Protein AF-A0A946CLF3-F1 (afdb_monomer)

Structure (mmCIF, N/CA/C/O backbone):
data_AF-A0A946CLF3-F1
#
_entry.id   AF-A0A946CLF3-F1
#
loop_
_atom_site.group_PDB
_atom_site.id
_atom_site.type_symbol
_atom_site.label_atom_id
_atom_site.label_alt_id
_atom_site.label_comp_id
_atom_site.label_asym_id
_atom_site.label_entity_id
_atom_site.label_seq_id
_atom_site.pdbx_PDB_ins_code
_atom_site.Cartn_x
_atom_site.Cartn_y
_atom_site.Cartn_z
_atom_site.occupancy
_atom_site.B_iso_or_equiv
_atom_site.auth_seq_id
_atom_site.auth_comp_id
_atom_site.auth_asym_id
_atom_site.auth_atom_id
_atom_site.pdbx_PDB_model_num
ATOM 1 N N . MET A 1 1 ? -11.261 19.777 4.258 1.00 70.88 1 MET A N 1
ATOM 2 C CA . MET A 1 1 ? -11.005 19.186 2.929 1.00 70.88 1 MET A CA 1
ATOM 3 C C . MET A 1 1 ? -12.238 18.386 2.563 1.00 70.88 1 MET A C 1
ATOM 5 O O . MET A 1 1 ? -12.660 17.582 3.383 1.00 70.88 1 MET A O 1
ATOM 9 N N . THR A 1 2 ? -12.860 18.661 1.422 1.00 87.44 2 THR A N 1
ATOM 10 C CA . THR A 1 2 ? -14.022 17.900 0.941 1.00 87.44 2 THR A CA 1
ATOM 11 C C . THR A 1 2 ? -13.512 16.938 -0.123 1.00 87.44 2 THR A C 1
ATOM 13 O O . THR A 1 2 ? -12.986 17.387 -1.139 1.00 87.44 2 THR A O 1
ATOM 16 N N . TYR A 1 3 ? -13.597 15.635 0.131 1.00 90.44 3 TYR A N 1
ATOM 17 C CA . TYR A 1 3 ? -13.205 14.604 -0.831 1.00 90.44 3 TYR A CA 1
ATOM 18 C C . TYR A 1 3 ? -14.417 14.191 -1.664 1.00 90.44 3 TYR A C 1
ATOM 20 O O . TYR A 1 3 ? -15.525 14.137 -1.133 1.00 90.44 3 TYR A O 1
ATOM 28 N N . ALA A 1 4 ? -14.209 13.899 -2.951 1.00 93.50 4 ALA A N 1
ATOM 29 C CA . ALA A 1 4 ? -15.289 13.481 -3.849 1.00 93.50 4 ALA A CA 1
ATOM 30 C C . ALA A 1 4 ? -15.969 12.179 -3.381 1.00 93.50 4 ALA A C 1
ATOM 32 O O . ALA A 1 4 ? -17.188 12.090 -3.449 1.00 93.50 4 ALA A O 1
ATOM 33 N N . ASN A 1 5 ? -15.190 11.232 -2.840 1.00 94.00 5 ASN A N 1
ATOM 34 C CA . ASN A 1 5 ? -15.658 9.969 -2.256 1.00 94.00 5 ASN A CA 1
ATOM 35 C C . ASN A 1 5 ? -14.987 9.769 -0.889 1.00 94.00 5 ASN A C 1
ATOM 37 O O . ASN A 1 5 ? -13.939 9.133 -0.775 1.00 94.00 5 ASN A O 1
ATOM 41 N N . ALA A 1 6 ? -15.520 10.416 0.149 1.00 92.94 6 ALA A N 1
ATOM 42 C CA . ALA A 1 6 ? -14.920 10.380 1.487 1.00 92.94 6 ALA A CA 1
ATOM 43 C C . ALA A 1 6 ? -14.954 8.981 2.133 1.00 92.94 6 ALA A C 1
ATOM 45 O O . ALA A 1 6 ? -14.118 8.680 2.975 1.00 92.94 6 ALA A O 1
ATOM 46 N N . ASP A 1 7 ? -15.893 8.136 1.717 1.00 93.88 7 ASP A N 1
ATOM 47 C CA . ASP A 1 7 ? -16.050 6.731 2.101 1.00 93.88 7 ASP A CA 1
ATOM 48 C C . ASP A 1 7 ? -14.938 5.815 1.566 1.00 93.88 7 ASP A C 1
ATOM 50 O O . ASP A 1 7 ? -14.709 4.744 2.117 1.00 93.88 7 ASP A O 1
ATOM 54 N N . SER A 1 8 ? -14.212 6.246 0.530 1.00 95.12 8 SER A N 1
ATOM 55 C CA . SER A 1 8 ? -13.049 5.523 -0.007 1.00 95.12 8 SER A CA 1
ATOM 56 C C . SER A 1 8 ?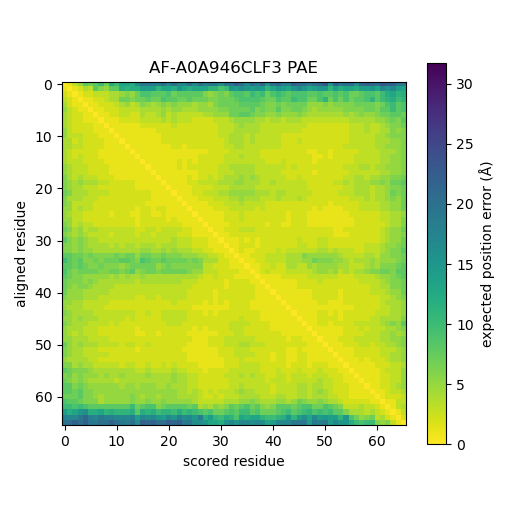 -11.750 5.792 0.766 1.00 95.12 8 SER A C 1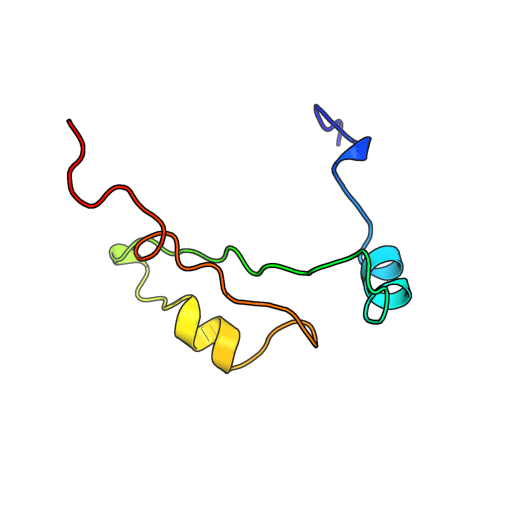
ATOM 58 O O . SER A 1 8 ? -10.700 5.268 0.400 1.00 95.12 8 SER A O 1
ATOM 60 N N . LEU A 1 9 ? -11.788 6.634 1.803 1.00 95.75 9 LEU A N 1
ATOM 61 C CA . LEU A 1 9 ? -10.631 6.968 2.627 1.00 95.75 9 LEU A CA 1
ATOM 62 C C . LEU A 1 9 ? -10.807 6.412 4.036 1.00 95.75 9 LEU A C 1
ATOM 64 O O . LEU A 1 9 ? -11.858 6.546 4.658 1.00 95.75 9 LEU A O 1
ATOM 68 N N . VAL A 1 10 ? -9.727 5.855 4.568 1.00 96.25 10 VAL A N 1
ATOM 69 C CA . VAL A 1 10 ? -9.648 5.352 5.939 1.00 96.25 10 VAL A CA 1
ATOM 70 C C . VAL A 1 10 ? -8.543 6.079 6.697 1.00 96.25 10 VAL A C 1
ATOM 72 O O . VAL A 1 10 ? -7.623 6.645 6.105 1.00 96.25 10 VAL A O 1
ATOM 75 N N . SER A 1 11 ? -8.643 6.107 8.024 1.00 96.69 11 SER A N 1
ATOM 76 C CA . SER A 1 11 ? -7.602 6.686 8.875 1.00 96.69 11 SER A CA 1
ATOM 77 C C . SER A 1 11 ? -6.437 5.712 9.067 1.00 96.69 11 SER A C 1
ATOM 79 O O . SER A 1 11 ? -6.579 4.503 8.897 1.00 96.69 11 SER A O 1
ATOM 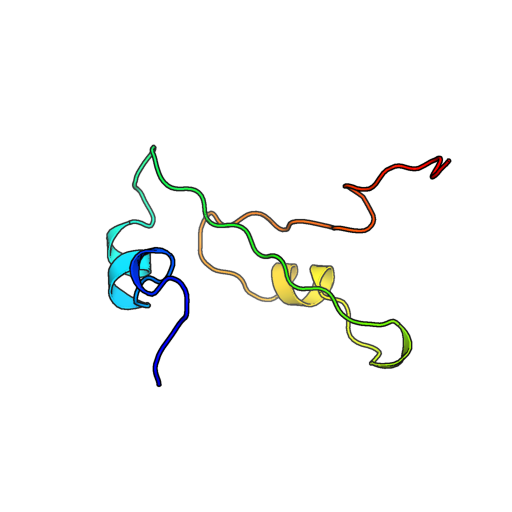81 N N . THR A 1 12 ? -5.287 6.223 9.507 1.00 97.12 12 THR A N 1
ATOM 82 C CA . THR A 1 12 ? -4.146 5.375 9.891 1.00 97.12 12 THR A CA 1
ATOM 83 C C . THR A 1 12 ? -4.473 4.452 11.066 1.00 97.12 12 THR A C 1
ATOM 85 O O . THR A 1 12 ? -3.985 3.328 11.105 1.00 97.12 12 THR A O 1
ATOM 88 N N . ALA A 1 13 ? -5.329 4.897 11.994 1.00 98.25 13 ALA A N 1
ATOM 89 C CA . ALA A 1 13 ? -5.815 4.068 13.096 1.00 98.25 13 ALA A CA 1
ATOM 90 C C . ALA A 1 13 ? -6.643 2.881 12.583 1.00 98.25 13 ALA A C 1
ATOM 92 O O . ALA A 1 13 ? -6.408 1.755 12.999 1.00 98.25 13 ALA A O 1
ATOM 93 N N . TRP A 1 14 ? -7.533 3.116 11.612 1.00 97.94 14 TRP A N 1
ATOM 94 C CA . TRP A 1 14 ? -8.294 2.034 10.988 1.00 97.94 14 TRP A CA 1
ATOM 95 C C . TRP A 1 14 ? -7.365 1.001 10.344 1.00 97.94 14 TRP A C 1
ATOM 97 O O . TRP A 1 14 ? -7.555 -0.190 10.551 1.00 97.94 14 TRP A O 1
ATOM 107 N N . VAL A 1 15 ? -6.323 1.438 9.626 1.00 97.62 15 VAL A N 1
ATOM 108 C CA . VAL A 1 15 ? -5.347 0.514 9.023 1.00 97.62 15 VAL A CA 1
ATOM 109 C C . VAL A 1 15 ? -4.641 -0.321 10.092 1.00 97.62 15 VAL A C 1
ATOM 111 O O . VAL A 1 15 ? -4.543 -1.534 9.936 1.00 97.62 15 VAL A O 1
ATOM 114 N N . ALA A 1 16 ? -4.191 0.303 11.185 1.00 97.44 16 ALA A N 1
ATOM 115 C CA . ALA A 1 16 ? -3.540 -0.400 12.291 1.00 97.44 16 ALA A CA 1
ATOM 116 C C . ALA A 1 16 ? -4.450 -1.467 12.927 1.00 97.44 16 ALA A C 1
ATOM 118 O O . ALA A 1 16 ? -3.978 -2.560 13.232 1.00 97.44 16 ALA A O 1
ATOM 119 N N . ASP A 1 17 ? -5.748 -1.181 13.057 1.00 98.12 17 ASP A N 1
ATOM 120 C CA . ASP A 1 17 ? -6.739 -2.110 13.614 1.00 98.12 17 ASP A CA 1
ATOM 121 C C . ASP A 1 17 ? -7.077 -3.287 12.671 1.00 98.12 17 ASP A C 1
ATOM 123 O O . ASP A 1 17 ? -7.640 -4.283 13.123 1.00 98.12 17 ASP A O 1
ATOM 127 N N . HIS A 1 18 ? -6.741 -3.197 11.377 1.00 97.88 18 HIS A N 1
ATOM 128 C CA . HIS A 1 18 ? -7.108 -4.187 10.349 1.00 97.88 18 HIS A CA 1
ATOM 129 C C . HIS A 1 18 ? -5.902 -4.891 9.702 1.00 97.88 18 HIS A C 1
ATOM 131 O O . HIS A 1 18 ? -6.071 -5.566 8.686 1.00 97.88 18 HIS A O 1
ATOM 137 N N . LEU A 1 19 ? -4.693 -4.780 10.270 1.00 97.19 19 LEU A N 1
ATOM 138 C CA . LEU A 1 19 ? -3.486 -5.416 9.710 1.00 97.19 19 LEU A CA 1
ATOM 139 C C . LEU A 1 19 ? -3.625 -6.939 9.541 1.00 97.19 19 LEU A C 1
ATOM 141 O O . LEU A 1 19 ? -3.104 -7.497 8.578 1.00 97.19 19 LEU A O 1
ATOM 145 N N . ASP A 1 20 ? -4.363 -7.591 10.442 1.00 96.25 20 ASP A N 1
ATOM 146 C CA . ASP A 1 20 ? -4.571 -9.043 10.445 1.00 96.25 20 ASP A CA 1
ATOM 147 C C . ASP A 1 20 ? -5.938 -9.472 9.866 1.00 96.25 20 ASP A C 1
ATOM 149 O O . ASP A 1 20 ? -6.291 -10.654 9.917 1.00 96.25 20 ASP A O 1
ATOM 153 N N . ASP A 1 21 ? -6.737 -8.546 9.316 1.00 97.75 21 ASP A N 1
ATOM 154 C CA . ASP A 1 21 ? -8.052 -8.880 8.754 1.00 97.75 21 ASP A CA 1
ATOM 155 C C . ASP A 1 21 ? -7.887 -9.677 7.441 1.00 97.75 21 ASP A C 1
ATOM 157 O O . ASP A 1 21 ? -7.317 -9.175 6.465 1.00 97.75 21 ASP A O 1
ATOM 161 N N . PRO A 1 22 ? -8.401 -10.921 7.346 1.00 96.75 22 PRO A N 1
ATOM 162 C CA . PRO A 1 22 ? -8.281 -11.727 6.132 1.00 96.75 22 PRO A CA 1
ATOM 163 C C . PRO A 1 22 ? -9.012 -11.133 4.918 1.00 96.75 22 PRO A C 1
ATOM 165 O O . PRO A 1 22 ? -8.703 -11.524 3.792 1.00 96.75 22 PRO A O 1
ATOM 168 N N . ASN A 1 23 ? -9.950 -10.207 5.126 1.00 97.62 23 ASN A N 1
ATOM 169 C CA . ASN A 1 23 ? -10.700 -9.525 4.071 1.00 97.62 23 ASN A CA 1
ATOM 170 C C . ASN A 1 23 ? -10.037 -8.219 3.616 1.00 97.62 23 ASN A C 1
ATOM 172 O O . ASN A 1 23 ? -10.512 -7.602 2.663 1.00 97.62 23 ASN A O 1
ATOM 176 N N . VAL A 1 24 ? -8.949 -7.796 4.2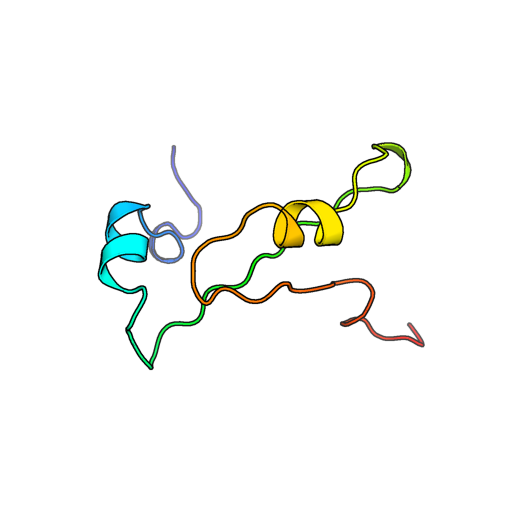70 1.00 97.12 24 VAL A N 1
ATOM 177 C CA . VAL A 1 24 ? -8.212 -6.575 3.936 1.00 97.12 24 VAL A CA 1
ATOM 178 C C . VAL A 1 24 ? -6.833 -6.939 3.391 1.00 97.12 24 VAL A C 1
ATOM 180 O O . VAL A 1 24 ? -6.126 -7.814 3.897 1.00 97.12 24 VAL A O 1
ATOM 183 N N . ARG A 1 25 ? -6.436 -6.266 2.310 1.00 96.94 25 ARG A N 1
ATOM 184 C CA . ARG A 1 25 ? -5.083 -6.340 1.755 1.00 96.94 25 ARG A CA 1
ATOM 185 C C . ARG A 1 25 ? -4.575 -4.937 1.497 1.00 96.94 25 ARG A C 1
ATOM 187 O O . ARG A 1 25 ? -5.272 -4.124 0.897 1.00 96.94 25 ARG A O 1
ATOM 194 N N . ILE A 1 26 ? -3.362 -4.676 1.968 1.00 97.44 26 ILE A N 1
ATOM 195 C CA . ILE A 1 26 ? -2.694 -3.390 1.809 1.00 97.44 26 ILE A CA 1
ATOM 196 C C . ILE A 1 26 ? -1.799 -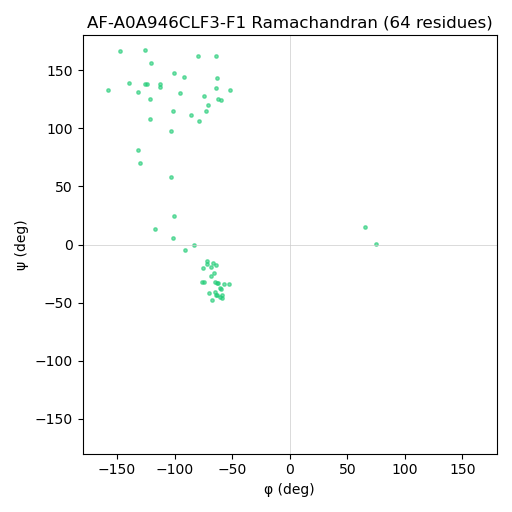3.488 0.584 1.00 97.44 26 ILE A C 1
ATOM 198 O O . ILE A 1 26 ? -1.032 -4.437 0.439 1.00 97.44 26 ILE A O 1
ATOM 202 N N . ILE A 1 27 ? -1.919 -2.508 -0.301 1.00 97.31 27 ILE A N 1
ATOM 203 C CA . ILE A 1 27 ? -1.129 -2.423 -1.519 1.00 97.31 27 ILE A CA 1
ATOM 204 C C . ILE A 1 27 ? -0.367 -1.105 -1.487 1.00 97.31 27 ILE A C 1
ATOM 206 O O . ILE A 1 27 ? -0.972 -0.044 -1.329 1.00 97.31 27 ILE A O 1
ATOM 210 N N . ASP A 1 28 ? 0.950 -1.178 -1.631 1.00 97.31 28 ASP A N 1
ATOM 211 C CA . ASP A 1 28 ? 1.788 -0.011 -1.862 1.00 97.31 28 ASP A CA 1
ATOM 212 C C . ASP A 1 28 ? 1.819 0.279 -3.365 1.00 97.31 28 ASP A C 1
ATOM 214 O O . ASP A 1 28 ? 2.334 -0.518 -4.146 1.00 97.31 28 ASP A O 1
ATOM 218 N N . GLY A 1 29 ? 1.211 1.394 -3.767 1.00 95.50 29 GLY A N 1
ATOM 219 C CA . GLY A 1 29 ? 1.150 1.849 -5.158 1.00 95.50 29 GLY A CA 1
ATOM 220 C C . GLY A 1 29 ? 2.158 2.950 -5.481 1.00 95.50 29 GLY A C 1
ATOM 221 O O . GLY A 1 29 ? 1.885 3.779 -6.350 1.00 95.50 29 GLY A O 1
ATOM 222 N N . SER A 1 30 ? 3.262 3.040 -4.736 1.00 94.81 30 SER A N 1
ATOM 223 C CA . SER A 1 30 ? 4.285 4.060 -4.956 1.00 94.81 30 SER A CA 1
ATOM 224 C C . SER A 1 30 ? 4.917 3.920 -6.340 1.00 94.81 30 SER A C 1
ATOM 226 O O . SER A 1 30 ? 5.455 2.879 -6.703 1.00 94.81 30 SER A O 1
ATOM 228 N N . TYR A 1 31 ? 4.891 5.009 -7.104 1.00 94.25 31 TYR A N 1
ATOM 229 C CA . TYR A 1 31 ? 5.541 5.113 -8.403 1.00 94.25 31 TYR A CA 1
ATOM 230 C C . TYR A 1 31 ? 6.193 6.480 -8.545 1.00 94.25 31 TYR A C 1
ATOM 232 O O . TYR A 1 31 ? 5.603 7.504 -8.189 1.00 94.25 31 TYR A O 1
ATOM 240 N N . HIS A 1 32 ? 7.395 6.502 -9.113 1.00 93.81 32 HIS A N 1
ATOM 241 C CA . HIS A 1 32 ? 8.151 7.726 -9.332 1.00 93.81 32 HIS A CA 1
ATOM 242 C C . HIS A 1 32 ? 8.542 7.848 -10.800 1.00 93.81 32 HIS A C 1
ATOM 244 O O . HIS A 1 32 ? 8.994 6.892 -11.422 1.00 93.81 32 HIS A O 1
ATOM 250 N N . LEU A 1 33 ? 8.422 9.056 -11.355 1.00 92.62 33 LEU A N 1
ATOM 251 C CA . LEU A 1 33 ? 8.947 9.338 -12.691 1.00 92.62 33 LEU A CA 1
ATOM 252 C C . LEU A 1 33 ? 10.472 9.176 -12.698 1.00 92.62 33 LEU A C 1
ATOM 254 O O . LEU A 1 33 ? 11.142 9.624 -11.765 1.00 92.62 33 LEU A O 1
ATOM 258 N N . ALA A 1 34 ? 11.034 8.659 -13.793 1.00 89.38 34 ALA A N 1
ATOM 259 C CA . ALA A 1 34 ? 12.474 8.403 -13.919 1.00 89.38 34 ALA A CA 1
ATOM 260 C C . ALA A 1 34 ? 13.360 9.623 -13.587 1.00 89.38 34 ALA A C 1
ATOM 262 O O . ALA A 1 34 ? 14.431 9.486 -13.001 1.00 89.38 34 ALA A O 1
ATOM 263 N N . ALA A 1 35 ? 12.895 10.837 -13.902 1.00 94.94 35 ALA A N 1
ATOM 264 C CA . ALA A 1 35 ? 13.625 12.078 -13.634 1.00 94.94 35 ALA A CA 1
ATOM 265 C C . ALA A 1 35 ? 13.788 12.410 -12.136 1.00 94.94 35 ALA A C 1
ATOM 267 O O . ALA A 1 35 ? 14.605 13.257 -11.787 1.00 94.94 35 ALA A O 1
ATOM 268 N N . THR A 1 36 ? 13.015 11.774 -11.252 1.00 94.81 36 THR A N 1
ATOM 269 C CA . THR A 1 36 ? 13.110 11.985 -9.799 1.00 94.81 36 THR A CA 1
ATOM 270 C C . THR A 1 36 ? 14.333 11.309 -9.178 1.00 94.81 36 THR A C 1
ATOM 272 O O . THR A 1 36 ? 14.728 11.689 -8.079 1.00 94.81 36 THR A O 1
ATOM 275 N N . GLY A 1 37 ? 14.920 10.310 -9.853 1.00 94.00 37 GLY A N 1
ATOM 276 C CA . GLY A 1 37 ? 16.003 9.489 -9.304 1.00 94.00 37 GLY A CA 1
ATOM 277 C C . GLY A 1 37 ? 15.594 8.628 -8.103 1.00 94.00 37 GLY A C 1
ATOM 278 O O . GLY A 1 37 ? 16.470 8.155 -7.383 1.00 94.00 37 GLY A O 1
ATOM 279 N N . ARG A 1 38 ? 14.288 8.452 -7.864 1.00 95.56 38 ARG A N 1
ATOM 280 C CA . ARG A 1 38 ? 13.736 7.615 -6.794 1.00 95.56 38 ARG A CA 1
ATOM 281 C C . ARG A 1 38 ? 13.275 6.276 -7.351 1.00 95.56 38 ARG A C 1
ATOM 283 O O . ARG A 1 38 ? 12.794 6.209 -8.479 1.00 95.56 38 ARG A O 1
ATOM 290 N N . ASP A 1 39 ? 13.388 5.240 -6.533 1.00 94.06 39 ASP A N 1
ATOM 291 C CA . ASP A 1 39 ? 12.976 3.878 -6.860 1.00 94.06 39 ASP A CA 1
ATOM 292 C C . ASP A 1 39 ? 11.926 3.431 -5.837 1.00 94.06 39 ASP A C 1
ATOM 294 O O . ASP A 1 39 ? 12.241 3.205 -4.670 1.00 94.06 39 ASP A O 1
ATOM 298 N N . GLY A 1 40 ? 10.665 3.346 -6.274 1.00 93.75 40 GLY A N 1
ATOM 299 C CA . GLY A 1 40 ? 9.547 2.984 -5.398 1.00 93.75 40 GLY A CA 1
ATOM 300 C C . GLY A 1 40 ? 9.675 1.567 -4.840 1.00 93.75 40 GLY A C 1
ATOM 301 O O . GLY A 1 40 ? 9.339 1.333 -3.680 1.00 93.75 40 GLY A O 1
ATOM 302 N N . LYS A 1 41 ? 10.254 0.640 -5.614 1.00 94.69 41 LYS A N 1
ATOM 303 C CA . 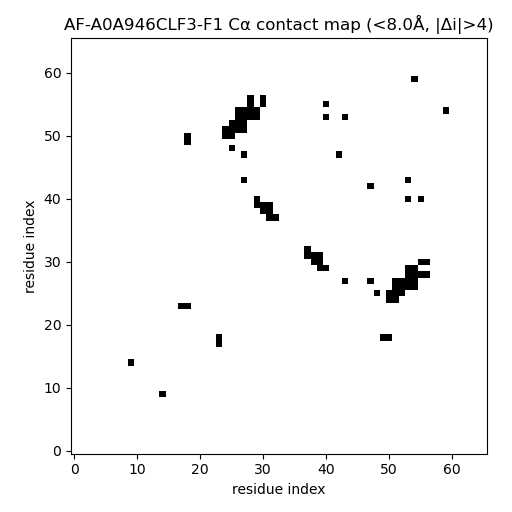LYS A 1 41 ? 10.480 -0.734 -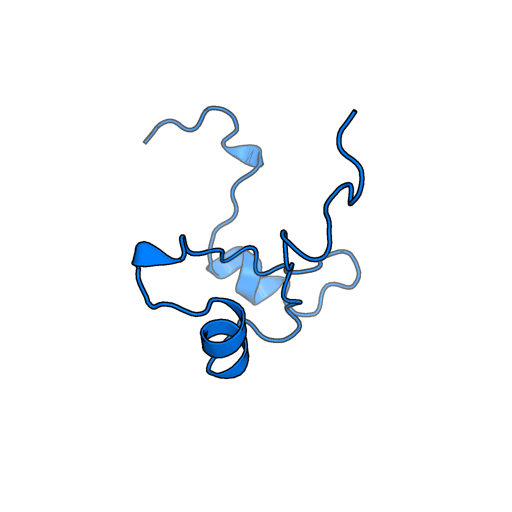5.164 1.00 94.69 41 LYS A CA 1
ATOM 304 C C . LYS A 1 41 ? 11.558 -0.786 -4.088 1.00 94.69 41 LYS A C 1
ATOM 306 O O . LYS A 1 41 ? 11.393 -1.508 -3.107 1.00 94.69 41 LYS A O 1
ATOM 311 N N . ALA A 1 42 ? 12.637 -0.025 -4.258 1.00 96.31 42 ALA A N 1
ATOM 312 C CA . ALA A 1 42 ? 13.690 0.070 -3.251 1.00 96.31 42 ALA A CA 1
ATOM 313 C C . ALA A 1 42 ? 13.182 0.714 -1.949 1.00 96.31 42 ALA A C 1
ATOM 315 O O . ALA A 1 42 ? 13.497 0.224 -0.869 1.00 96.31 42 ALA A O 1
ATOM 316 N N . GLU A 1 43 ? 12.361 1.765 -2.043 1.00 97.12 43 GLU A N 1
ATOM 317 C CA . GLU A 1 43 ? 11.738 2.417 -0.879 1.00 97.12 43 GLU A CA 1
ATOM 318 C C . GLU A 1 43 ? 10.791 1.469 -0.134 1.00 97.12 43 GLU A C 1
ATOM 320 O O . GLU A 1 43 ? 10.850 1.377 1.091 1.00 97.12 43 GLU A O 1
ATOM 325 N N . TYR A 1 44 ? 9.974 0.713 -0.871 1.00 97.44 44 TYR A N 1
ATOM 326 C CA . TYR A 1 44 ? 9.138 -0.338 -0.302 1.00 97.44 44 TYR A CA 1
ATOM 327 C C . TYR A 1 44 ? 9.980 -1.396 0.424 1.00 97.44 44 TYR A C 1
ATOM 329 O O . TYR A 1 44 ? 9.657 -1.776 1.547 1.00 97.44 44 TYR A O 1
ATOM 337 N N . ASP A 1 45 ? 11.074 -1.870 -0.181 1.00 96.94 45 ASP A N 1
ATOM 338 C CA . ASP A 1 45 ? 11.951 -2.872 0.441 1.00 96.94 45 ASP A CA 1
ATOM 339 C C . ASP A 1 45 ? 12.653 -2.345 1.701 1.00 96.94 45 ASP A C 1
ATOM 341 O O . ASP A 1 45 ? 12.891 -3.116 2.633 1.00 96.94 45 ASP A O 1
ATOM 345 N N . GLU A 1 46 ? 12.965 -1.047 1.748 1.00 98.12 46 GLU A N 1
ATOM 346 C CA . GLU A 1 46 ? 13.516 -0.387 2.933 1.00 98.12 46 GLU A CA 1
ATOM 347 C C . GLU A 1 46 ? 12.488 -0.328 4.070 1.00 98.12 46 GLU A C 1
ATOM 349 O O . GLU A 1 46 ? 12.804 -0.686 5.209 1.00 98.12 46 GLU A O 1
ATOM 354 N N . ALA A 1 47 ? 11.257 0.103 3.775 1.00 97.88 47 ALA A N 1
ATOM 355 C CA . ALA A 1 47 ? 10.175 0.144 4.747 1.00 97.88 47 ALA A CA 1
ATOM 356 C C . ALA A 1 47 ? 8.790 0.155 4.087 1.00 97.88 47 ALA A C 1
ATOM 358 O O . ALA A 1 47 ? 8.486 0.981 3.233 1.00 97.88 47 ALA A O 1
ATOM 359 N N . HIS A 1 48 ? 7.899 -0.694 4.594 1.00 97.50 48 HIS A N 1
ATOM 360 C CA . HIS A 1 48 ? 6.489 -0.724 4.216 1.00 97.50 48 HIS A CA 1
ATOM 361 C C . HIS A 1 48 ? 5.616 -1.144 5.403 1.00 97.50 48 HIS A C 1
ATOM 363 O O . HIS A 1 48 ? 6.102 -1.629 6.430 1.00 97.50 48 HIS A O 1
ATOM 369 N N . ILE A 1 49 ? 4.302 -0.947 5.269 1.00 97.75 49 ILE A N 1
ATOM 370 C CA . ILE A 1 49 ? 3.328 -1.422 6.257 1.00 97.75 49 ILE A CA 1
ATOM 371 C C . ILE A 1 49 ? 3.374 -2.962 6.300 1.00 97.75 49 ILE A C 1
ATOM 373 O O . ILE A 1 49 ? 3.371 -3.584 5.236 1.00 97.75 49 ILE A O 1
ATOM 377 N N . PRO A 1 50 ? 3.385 -3.602 7.486 1.00 95.94 50 PRO A N 1
ATOM 378 C CA . PRO A 1 50 ? 3.408 -5.059 7.589 1.00 95.94 50 PRO A CA 1
ATOM 379 C C . PRO A 1 50 ? 2.308 -5.733 6.761 1.00 95.94 50 PRO A C 1
ATOM 381 O O . PRO A 1 50 ? 1.148 -5.332 6.812 1.00 95.94 50 PRO A O 1
ATOM 384 N N . GLY A 1 51 ? 2.680 -6.763 5.996 1.00 95.44 51 GLY A N 1
ATOM 385 C CA . GLY A 1 51 ? 1.747 -7.524 5.158 1.00 95.44 51 GLY A CA 1
ATOM 386 C C . GLY A 1 51 ? 1.295 -6.817 3.875 1.00 95.44 51 GLY A C 1
ATOM 387 O O . GLY A 1 51 ? 0.516 -7.402 3.120 1.00 95.44 51 GLY A O 1
ATOM 388 N N . ALA A 1 52 ? 1.773 -5.596 3.606 1.00 97.62 52 ALA A N 1
ATOM 389 C CA . ALA A 1 52 ? 1.535 -4.940 2.328 1.00 97.62 52 ALA A CA 1
ATOM 390 C C . ALA A 1 52 ? 2.187 -5.709 1.166 1.00 97.62 52 ALA A C 1
ATOM 392 O O . ALA A 1 52 ? 3.061 -6.551 1.371 1.00 97.62 52 ALA A O 1
ATOM 393 N N . LEU A 1 53 ? 1.744 -5.417 -0.057 1.00 96.50 53 LEU A N 1
ATOM 394 C CA . LEU A 1 53 ? 2.375 -5.867 -1.298 1.00 96.50 53 LEU A CA 1
ATOM 395 C C . LEU A 1 53 ? 2.699 -4.656 -2.170 1.00 96.50 53 LEU A C 1
ATOM 397 O O . LEU A 1 53 ? 1.859 -3.770 -2.321 1.00 96.50 53 LEU A O 1
ATOM 401 N N . HIS A 1 54 ? 3.877 -4.644 -2.787 1.00 97.19 54 HIS A N 1
ATOM 402 C CA . HIS A 1 54 ? 4.230 -3.625 -3.774 1.00 97.19 54 HIS A CA 1
ATOM 403 C C . HIS A 1 54 ? 3.502 -3.875 -5.100 1.00 97.19 54 HIS A C 1
ATOM 405 O O . HIS A 1 54 ? 3.585 -4.971 -5.661 1.00 97.19 54 HIS A O 1
ATOM 411 N N . PHE A 1 55 ? 2.819 -2.856 -5.618 1.00 96.44 55 PHE A N 1
ATOM 412 C CA . PHE A 1 55 ? 2.150 -2.877 -6.913 1.00 96.44 55 PHE A CA 1
ATOM 413 C C . PHE A 1 55 ? 2.968 -2.112 -7.946 1.00 96.44 55 PHE A C 1
ATOM 415 O O . PHE A 1 55 ? 2.902 -0.890 -8.054 1.00 96.44 55 PHE A O 1
ATOM 422 N N . ASP A 1 56 ? 3.738 -2.870 -8.719 1.00 93.38 56 ASP A N 1
ATOM 423 C CA . ASP A 1 56 ? 4.538 -2.348 -9.818 1.00 93.38 56 ASP A CA 1
ATOM 424 C C . ASP A 1 56 ? 3.650 -2.103 -11.047 1.00 93.38 56 ASP A C 1
ATOM 426 O O . ASP A 1 56 ? 3.220 -3.042 -11.721 1.00 93.38 56 ASP A O 1
ATOM 430 N N . ILE A 1 57 ? 3.365 -0.831 -11.330 1.00 91.75 57 ILE A N 1
ATOM 431 C CA . ILE A 1 57 ? 2.510 -0.442 -12.456 1.00 91.75 57 ILE A CA 1
ATOM 432 C C . ILE A 1 57 ? 3.151 -0.731 -13.818 1.00 91.75 57 ILE A C 1
ATOM 434 O O . ILE A 1 57 ? 2.421 -0.955 -14.780 1.00 91.75 57 ILE A O 1
ATOM 438 N N . ASP A 1 58 ? 4.484 -0.755 -13.907 1.00 89.38 58 ASP A N 1
ATOM 439 C CA . ASP A 1 58 ? 5.187 -1.079 -15.150 1.00 89.38 58 ASP A CA 1
ATOM 440 C C . ASP A 1 58 ? 5.104 -2.589 -15.417 1.00 89.38 58 ASP A C 1
ATOM 442 O O . ASP A 1 58 ? 4.997 -3.019 -16.565 1.00 89.38 58 ASP A O 1
ATOM 446 N N . ALA A 1 59 ? 5.080 -3.411 -14.362 1.00 90.75 59 ALA A N 1
ATOM 447 C CA . ALA A 1 59 ? 4.832 -4.848 -14.478 1.00 90.75 59 ALA A CA 1
ATOM 448 C C . ALA A 1 59 ? 3.348 -5.190 -14.712 1.00 90.75 59 ALA A C 1
ATOM 450 O O . ALA A 1 59 ? 3.043 -6.181 -15.378 1.00 90.75 59 ALA A O 1
ATOM 451 N N . VAL A 1 60 ? 2.420 -4.391 -14.172 1.00 92.00 60 VAL A N 1
ATOM 452 C CA . VAL A 1 60 ? 0.961 -4.569 -14.306 1.00 92.00 60 VAL A CA 1
ATOM 453 C C . VAL A 1 60 ? 0.396 -3.583 -15.331 1.00 92.00 60 VAL A C 1
ATOM 455 O O . VAL A 1 60 ? -0.501 -2.787 -15.052 1.00 92.00 60 VAL A O 1
ATOM 458 N N . CYS A 1 61 ? 0.918 -3.655 -16.550 1.00 93.19 61 CYS A N 1
ATOM 459 C CA . CYS A 1 61 ? 0.431 -2.882 -17.686 1.00 93.19 61 CYS A CA 1
ATOM 460 C C . CYS A 1 61 ? 0.085 -3.787 -18.874 1.00 93.19 61 CYS A C 1
ATOM 462 O O . CYS A 1 61 ? 0.428 -4.971 -18.899 1.00 93.19 61 CYS A O 1
ATOM 464 N N . ASP A 1 62 ? -0.609 -3.224 -19.864 1.00 94.38 62 ASP A N 1
ATOM 465 C CA . ASP A 1 62 ? -0.709 -3.859 -21.175 1.00 94.38 62 ASP A CA 1
ATOM 466 C C . ASP A 1 62 ? 0.646 -3.726 -21.891 1.00 94.38 62 ASP A C 1
ATOM 468 O O . ASP A 1 62 ? 1.052 -2.603 -22.206 1.00 94.38 62 ASP A O 1
ATOM 472 N N . PRO A 1 63 ? 1.357 -4.836 -22.167 1.00 88.69 63 PRO A N 1
ATOM 473 C CA . PRO A 1 63 ? 2.645 -4.776 -22.847 1.00 88.69 63 PRO A CA 1
ATOM 474 C C . PRO A 1 63 ? 2.517 -4.408 -24.332 1.00 88.69 63 PRO A C 1
ATOM 476 O O . PRO A 1 63 ? 3.526 -4.095 -24.961 1.00 88.69 63 PRO A O 1
ATOM 479 N N . ASN A 1 64 ? 1.310 -4.463 -24.910 1.00 90.31 64 ASN A N 1
ATOM 480 C CA . ASN A 1 64 ? 1.043 -4.131 -26.308 1.00 90.31 64 ASN A CA 1
ATOM 481 C C . ASN A 1 64 ? -0.136 -3.153 -26.409 1.00 90.31 64 ASN A C 1
ATOM 483 O O . ASN A 1 64 ? -1.204 -3.539 -26.893 1.00 90.31 64 ASN A O 1
ATOM 487 N N . PRO A 1 65 ? 0.048 -1.889 -25.987 1.00 77.81 65 PRO A N 1
ATOM 488 C CA . PRO A 1 65 ? -1.002 -0.893 -26.116 1.00 77.81 65 PRO A CA 1
ATOM 489 C C . PRO A 1 65 ? -1.371 -0.736 -27.598 1.00 77.81 65 PRO A C 1
ATOM 491 O O . PRO A 1 65 ? -0.500 -0.518 -28.444 1.00 77.81 65 PRO A O 1
ATOM 494 N N . THR A 1 66 ? -2.658 -0.913 -27.900 1.00 76.56 66 THR A N 1
ATOM 495 C CA . THR A 1 66 ? -3.236 -0.810 -29.253 1.00 76.56 66 THR A CA 1
ATOM 496 C C . THR A 1 66 ? -3.096 0.575 -29.862 1.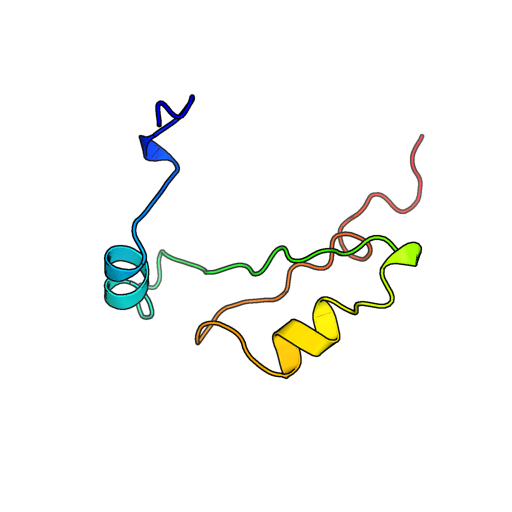00 76.56 66 THR A C 1
ATOM 498 O O . THR A 1 66 ? -3.317 1.551 -29.107 1.00 76.56 66 THR A O 1
#

Nearest PDB structures (foldseek):
  4jgt-assembly2_B  TM=9.160E-01  e=7.475E-03  Homo sapiens
  5wqj-assembly1_A  TM=9.108E-01  e=9.919E-03  Mus musculus

Ra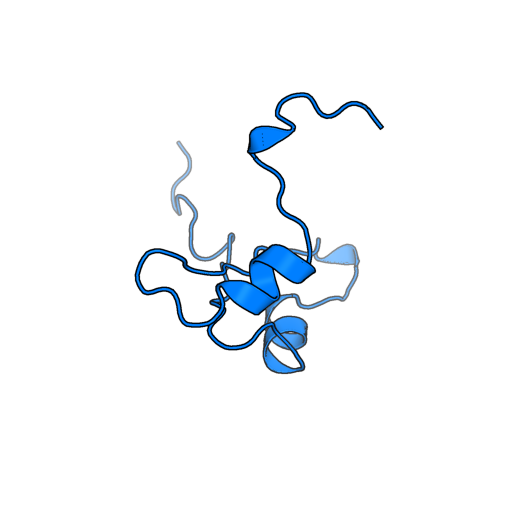dius of gyration: 15.01 Å; Cα contacts (8 Å, |Δi|>4): 42; chains: 1; bounding box: 32×31×43 Å

Foldseek 3Di:
DDDPCCVVDDDPVVCVVCVPPPVDAAEDADDDDVVVVDDSVVVVVVDDDPRHYYDDVVVVDDPDDD

Sequence (66 aa):
MTYANADSLVSTAWVADHLDDPNVRIIDGSYHLAATGRDGKAEYDEAHIPGALHFDIDAVCDPNPT

Solvent-accessible surface area (backbone atoms only — not comparable to full-atom values): 4543 Å² total; per-residue (Å²): 138,88,62,98,60,58,88,80,60,80,53,72,66,57,51,68,77,38,64,83,37,91,90,55,81,51,69,45,70,63,77,58,60,77,90,72,78,55,54,43,68,60,48,45,73,74,56,67,67,78,84,45,42,81,48,57,60,84,79,68,53,76,94,72,78,129

pLDDT: mean 94.27, std 4.96, range [70.88, 98.25]

Mean predicted aligned error: 3.89 Å

Secondary structure (DSSP, 8-state):
---TTGGG---HHHHHHTTT-TT---EE-----GGG---HHHHHHH---TT-EE--TTTSS-SS--